Protein AF-A0A2S9GQU3-F1 (afdb_monomer_lite)

pLDDT: mean 74.74, std 14.4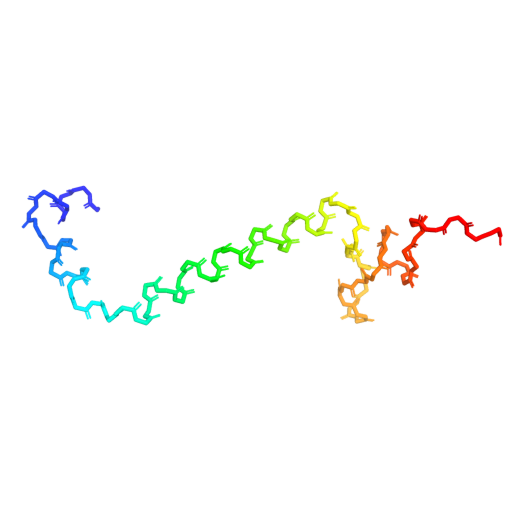, range [41.97, 97.0]

Structure (mmCIF, N/CA/C/O backbone):
data_AF-A0A2S9GQU3-F1
#
_entry.id   AF-A0A2S9GQU3-F1
#
loop_
_atom_site.group_PDB
_atom_site.id
_atom_site.type_symbol
_atom_site.label_atom_id
_atom_site.label_alt_id
_atom_site.label_comp_id
_atom_site.label_asym_id
_atom_site.label_entity_id
_atom_site.label_seq_id
_atom_site.pdbx_PDB_ins_code
_atom_site.Cartn_x
_atom_site.Cartn_y
_atom_site.Cartn_z
_atom_site.occupancy
_atom_site.B_iso_or_equiv
_atom_site.auth_seq_id
_atom_site.auth_comp_id
_atom_site.auth_asym_id
_atom_site.auth_atom_id
_atom_site.pdbx_PDB_model_num
ATOM 1 N N . ILE A 1 1 ? -10.962 -18.301 10.771 1.00 63.03 1 ILE A N 1
ATOM 2 C CA . ILE A 1 1 ? -11.575 -16.970 10.516 1.00 63.03 1 ILE A CA 1
ATOM 3 C C . ILE A 1 1 ? -13.093 -17.006 10.328 1.00 63.03 1 ILE A C 1
ATOM 5 O O . ILE A 1 1 ? -13.760 -16.142 10.876 1.00 63.03 1 ILE A O 1
ATOM 9 N N . VAL A 1 2 ? -13.655 -17.996 9.618 1.00 73.69 2 VAL A N 1
ATOM 10 C CA . VAL A 1 2 ? -15.104 -18.069 9.345 1.00 73.69 2 VAL A CA 1
ATOM 11 C C . VAL A 1 2 ? -15.919 -18.194 10.638 1.00 73.69 2 VAL A C 1
ATOM 13 O O . VAL A 1 2 ? -16.841 -17.419 10.849 1.00 73.69 2 VAL A O 1
ATOM 16 N N . LEU A 1 3 ? -15.502 -19.057 11.570 1.00 71.75 3 LEU A N 1
ATOM 17 C CA . LEU A 1 3 ? -16.136 -19.191 12.892 1.00 71.75 3 LEU A CA 1
ATOM 18 C C . LEU A 1 3 ? -16.150 -17.874 13.699 1.00 71.75 3 LEU A C 1
ATOM 20 O O . LEU A 1 3 ? -17.174 -17.509 14.260 1.00 71.75 3 LEU A O 1
ATOM 24 N N . LEU A 1 4 ? -15.051 -17.110 13.676 1.00 66.81 4 LEU A N 1
ATOM 25 C CA . LEU A 1 4 ? -14.924 -15.798 14.341 1.00 66.81 4 LEU A CA 1
ATOM 26 C C . LEU A 1 4 ? -15.743 -14.695 13.639 1.00 66.81 4 LEU A C 1
ATOM 28 O O . LEU A 1 4 ? -16.096 -13.679 14.241 1.00 66.81 4 LEU A O 1
ATOM 32 N N . ALA A 1 5 ? -16.030 -14.874 12.346 1.00 66.12 5 ALA A N 1
ATOM 33 C CA . ALA A 1 5 ? -16.859 -13.966 11.564 1.00 66.12 5 ALA A CA 1
ATOM 34 C C . ALA A 1 5 ? -18.358 -14.149 11.851 1.00 66.12 5 ALA A C 1
ATOM 36 O O . ALA A 1 5 ? -19.099 -13.161 11.815 1.00 66.12 5 ALA A O 1
ATOM 37 N N . VAL A 1 6 ? -18.778 -15.384 12.150 1.00 75.69 6 VAL A N 1
ATOM 38 C CA . VAL A 1 6 ? -20.164 -15.748 12.488 1.00 75.69 6 VAL A CA 1
ATOM 39 C C . VAL A 1 6 ? -20.510 -15.358 13.930 1.00 75.69 6 VAL A C 1
ATOM 41 O O . VAL A 1 6 ? -21.605 -14.865 14.170 1.00 75.69 6 VAL A O 1
ATOM 44 N N . THR A 1 7 ? -19.568 -15.464 14.874 1.00 78.75 7 THR A N 1
ATOM 45 C CA . THR A 1 7 ? -19.776 -15.089 16.290 1.00 78.75 7 THR A CA 1
ATOM 46 C C . THR A 1 7 ? -19.713 -13.580 16.567 1.00 78.75 7 THR A C 1
ATOM 48 O O . THR A 1 7 ? -19.852 -13.154 17.708 1.00 78.75 7 THR A O 1
ATOM 51 N N . GLY A 1 8 ? -19.497 -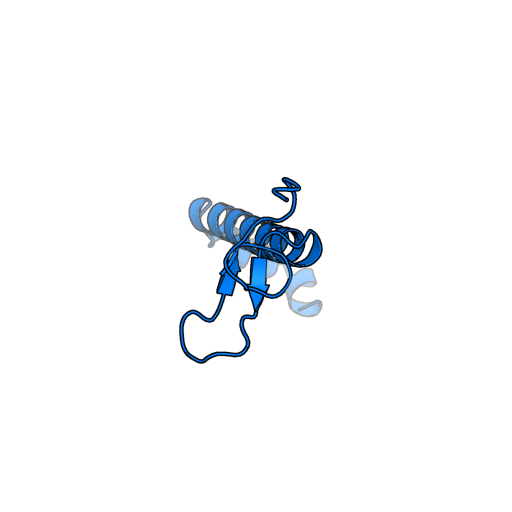12.742 15.546 1.00 67.25 8 GLY A N 1
ATOM 52 C CA . GLY A 1 8 ? -19.486 -11.278 15.684 1.00 67.25 8 GLY A CA 1
ATOM 53 C C . GLY A 1 8 ? -18.177 -10.681 16.216 1.00 67.25 8 GLY A C 1
ATOM 54 O O . GLY A 1 8 ? -17.990 -9.468 16.111 1.00 67.25 8 GLY A O 1
ATOM 55 N N . LEU A 1 9 ? -17.227 -11.508 16.667 1.00 72.06 9 LEU A N 1
ATOM 56 C CA . LEU A 1 9 ? -15.922 -11.064 17.175 1.00 72.06 9 LEU A CA 1
ATOM 57 C C . LEU A 1 9 ? -15.144 -10.225 16.144 1.00 72.06 9 LEU A C 1
ATOM 59 O O . LEU A 1 9 ? -14.457 -9.276 16.513 1.00 72.06 9 LEU A O 1
ATOM 63 N N . ARG A 1 10 ? -15.324 -10.490 14.840 1.00 78.50 10 ARG A N 1
ATOM 64 C CA . ARG A 1 10 ? -14.750 -9.651 13.770 1.00 78.50 10 ARG A CA 1
ATOM 65 C C . ARG A 1 10 ? -15.141 -8.169 13.861 1.00 78.50 10 ARG A C 1
ATOM 67 O O . ARG A 1 10 ? -14.331 -7.332 13.487 1.00 78.50 10 ARG A O 1
ATOM 74 N N . ARG A 1 11 ? -16.354 -7.830 14.325 1.00 72.06 11 ARG A N 1
ATOM 75 C CA . ARG A 1 11 ? -16.810 -6.430 14.429 1.00 72.06 11 ARG A CA 1
ATOM 76 C C . ARG A 1 11 ? -16.124 -5.721 15.590 1.00 72.06 11 ARG A C 1
ATOM 78 O O . ARG A 1 11 ? -15.622 -4.629 15.381 1.00 72.06 11 ARG A O 1
ATOM 85 N N . LEU A 1 12 ? -16.007 -6.389 16.741 1.00 77.19 12 LEU A N 1
ATOM 86 C CA . LEU A 1 12 ? -15.303 -5.865 17.918 1.00 77.19 12 LEU A CA 1
ATOM 87 C C . LEU A 1 12 ? -13.830 -5.583 17.616 1.00 77.19 12 LEU A C 1
ATOM 89 O O . LEU A 1 12 ? -13.308 -4.530 17.968 1.00 77.19 12 LEU A O 1
ATOM 93 N N . VAL A 1 13 ? -13.175 -6.492 16.890 1.00 77.81 13 VAL A N 1
ATOM 94 C CA . VAL A 1 13 ? -11.794 -6.285 16.440 1.00 77.81 13 VAL A CA 1
ATOM 95 C C . VAL A 1 13 ? -11.707 -5.107 15.464 1.00 77.81 13 VAL A C 1
ATOM 97 O O . VAL A 1 13 ? -10.812 -4.281 15.591 1.00 77.81 13 VAL A O 1
ATOM 100 N N . PHE A 1 14 ? -12.643 -4.976 14.518 1.00 74.12 14 PHE A N 1
ATOM 101 C CA . PHE A 1 14 ? -12.660 -3.849 13.574 1.00 74.12 14 PHE A CA 1
ATOM 102 C C . PHE A 1 14 ? -12.980 -2.494 14.223 1.00 74.12 14 PHE A C 1
ATOM 104 O O . PHE A 1 14 ? -12.527 -1.461 13.725 1.00 74.12 14 PHE A O 1
ATOM 111 N N . GLU A 1 15 ? -13.767 -2.482 15.292 1.00 80.31 15 GLU A N 1
ATOM 112 C CA . GLU A 1 15 ? -14.132 -1.285 16.052 1.00 80.31 15 GLU A CA 1
ATOM 113 C C . GLU A 1 15 ? -12.984 -0.823 16.959 1.00 80.31 15 GLU A C 1
ATOM 115 O O . GLU A 1 15 ? -12.723 0.373 17.051 1.00 80.31 15 GLU A O 1
ATOM 120 N N . ALA A 1 16 ? -12.215 -1.766 17.514 1.00 83.62 16 ALA A N 1
ATOM 121 C CA . ALA A 1 16 ? -10.995 -1.481 18.268 1.00 83.62 16 ALA A CA 1
ATOM 122 C C . ALA A 1 16 ? -9.869 -0.876 17.407 1.00 83.62 16 ALA A C 1
ATOM 124 O O . ALA A 1 16 ? -8.950 -0.255 17.939 1.00 83.62 16 ALA A O 1
ATOM 125 N N . VAL A 1 17 ? -9.920 -1.045 16.079 1.00 83.50 17 VAL A N 1
ATOM 126 C CA . VAL A 1 17 ? -8.909 -0.491 15.173 1.00 83.50 17 VAL A CA 1
ATOM 127 C C . VAL A 1 17 ? -9.232 0.979 14.852 1.00 83.50 17 VAL A C 1
ATOM 129 O O . VAL A 1 17 ? -10.240 1.249 14.182 1.00 83.50 17 VAL A O 1
ATOM 132 N N . PRO A 1 18 ? -8.373 1.940 15.248 1.00 85.81 18 PRO A N 1
ATOM 133 C CA . PRO A 1 18 ? -8.538 3.354 14.921 1.00 85.81 18 PRO A CA 1
ATOM 134 C C . PRO A 1 18 ? -8.530 3.608 13.407 1.00 85.81 18 PRO A C 1
ATOM 136 O O . PRO A 1 18 ? -7.880 2.899 12.633 1.00 85.81 18 PRO A O 1
ATOM 139 N N . MET A 1 19 ? -9.246 4.650 12.972 1.00 86.44 19 MET A N 1
ATOM 140 C CA . MET A 1 19 ? -9.410 4.988 11.549 1.00 86.44 19 MET A CA 1
ATOM 141 C C . MET A 1 19 ? -8.067 5.213 10.839 1.00 86.44 19 MET A C 1
ATOM 143 O O . MET A 1 19 ? -7.894 4.814 9.690 1.00 86.44 19 MET A O 1
ATOM 147 N N . GLN A 1 20 ? -7.088 5.782 11.540 1.00 88.19 20 GLN A N 1
ATOM 148 C CA . GLN A 1 20 ? -5.753 6.050 11.011 1.00 88.19 20 GLN A CA 1
ATOM 149 C C . GLN A 1 20 ? -5.036 4.761 10.573 1.00 88.19 20 GLN A C 1
ATOM 151 O O . GLN A 1 20 ? -4.397 4.749 9.524 1.00 88.19 20 GLN A O 1
ATOM 156 N N . LEU A 1 21 ? -5.195 3.655 11.314 1.00 89.81 21 LEU A N 1
ATOM 157 C CA . LEU A 1 21 ? -4.616 2.361 10.934 1.00 89.81 21 LEU A CA 1
ATOM 158 C C . LEU A 1 21 ? -5.306 1.769 9.702 1.00 89.81 21 LEU A C 1
ATOM 160 O O . LEU A 1 21 ? -4.639 1.199 8.842 1.00 89.81 21 LEU A O 1
ATOM 164 N N . LYS A 1 22 ? -6.626 1.943 9.570 1.00 88.25 22 LYS A N 1
ATOM 165 C CA . LYS A 1 22 ? -7.373 1.486 8.383 1.00 88.25 22 LYS A CA 1
ATOM 166 C C . LYS A 1 22 ? -6.896 2.210 7.124 1.00 88.25 22 LYS A C 1
ATOM 168 O O . LYS A 1 22 ? -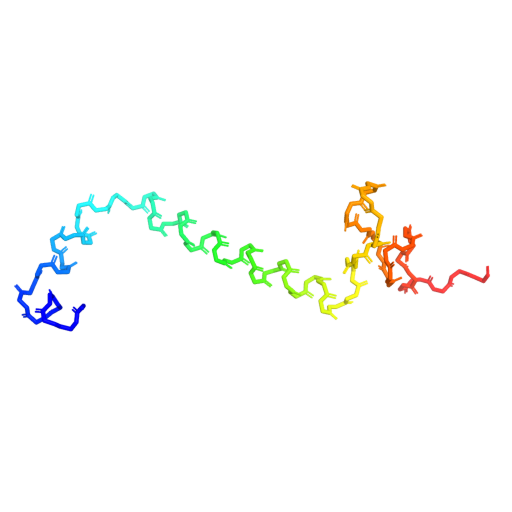6.650 1.569 6.105 1.00 88.25 22 LYS A O 1
ATOM 173 N N . LEU A 1 23 ? -6.698 3.525 7.226 1.00 91.81 23 LEU A N 1
ATOM 174 C CA . LEU A 1 23 ? -6.169 4.346 6.136 1.00 91.81 23 LEU A CA 1
ATOM 175 C C . LEU A 1 23 ? -4.729 3.956 5.776 1.00 91.81 23 LEU A C 1
ATOM 177 O O . LEU A 1 23 ? -4.421 3.789 4.595 1.00 91.81 23 LEU A O 1
ATOM 181 N N . ALA A 1 24 ? -3.870 3.730 6.772 1.00 93.81 24 ALA A N 1
ATOM 182 C CA . ALA A 1 24 ? -2.495 3.288 6.545 1.00 93.81 24 ALA A CA 1
ATOM 183 C C . ALA A 1 24 ? -2.426 1.945 5.796 1.00 93.81 24 ALA A C 1
ATOM 185 O O . ALA A 1 24 ? -1.611 1.798 4.889 1.00 93.81 24 ALA A O 1
ATOM 186 N N . ILE A 1 25 ? -3.315 0.992 6.107 1.00 94.25 25 ILE A N 1
ATOM 187 C CA . ILE A 1 25 ? -3.398 -0.290 5.388 1.00 94.25 25 ILE A CA 1
ATOM 188 C C . ILE A 1 25 ? -3.748 -0.057 3.914 1.00 94.25 25 ILE A C 1
ATOM 190 O O . ILE A 1 25 ? -3.073 -0.587 3.033 1.00 94.25 25 ILE A O 1
ATOM 194 N N . THR A 1 26 ? -4.762 0.766 3.628 1.00 94.75 26 THR A N 1
ATOM 195 C CA . THR A 1 26 ? -5.138 1.071 2.237 1.00 94.75 26 THR A CA 1
ATOM 196 C C . THR A 1 26 ? -4.025 1.789 1.470 1.00 94.75 26 THR A C 1
ATOM 198 O O . THR A 1 26 ? -3.753 1.433 0.325 1.00 94.75 26 THR A O 1
ATOM 201 N N . ALA A 1 27 ? -3.328 2.736 2.109 1.00 96.44 27 ALA A N 1
ATOM 202 C CA . ALA A 1 27 ? -2.194 3.436 1.512 1.00 96.44 27 ALA A CA 1
ATOM 203 C C . ALA A 1 27 ? -1.013 2.488 1.241 1.00 96.44 27 ALA A C 1
ATOM 205 O O . ALA A 1 27 ? -0.421 2.540 0.165 1.00 96.44 27 ALA A O 1
ATOM 206 N N . GLY A 1 28 ? -0.709 1.582 2.177 1.00 95.44 28 GLY A N 1
ATOM 207 C CA . GLY A 1 28 ? 0.349 0.584 2.021 1.00 95.44 28 GLY A CA 1
ATOM 208 C C . GLY A 1 28 ? 0.083 -0.383 0.868 1.00 95.44 28 GLY A C 1
ATOM 209 O O . GLY A 1 28 ? 0.971 -0.625 0.053 1.00 95.44 28 GLY A O 1
ATOM 210 N N . ILE A 1 29 ? -1.152 -0.881 0.744 1.00 97.00 29 ILE A N 1
ATOM 211 C CA . ILE A 1 29 ? -1.550 -1.758 -0.369 1.00 97.00 29 ILE A CA 1
ATOM 212 C C . ILE A 1 29 ? -1.470 -1.004 -1.705 1.00 97.00 29 ILE A C 1
ATOM 214 O O . ILE A 1 29 ? -0.935 -1.537 -2.675 1.00 97.00 29 ILE A O 1
ATOM 218 N N . GLY A 1 30 ? -1.947 0.244 -1.757 1.00 96.06 30 GLY A N 1
ATOM 219 C CA . GLY A 1 30 ? -1.878 1.069 -2.965 1.00 96.06 30 GLY A CA 1
ATOM 220 C C . GLY A 1 30 ? -0.442 1.333 -3.422 1.00 96.06 30 GLY A C 1
ATOM 221 O O . GLY A 1 30 ? -0.136 1.179 -4.602 1.00 96.06 30 GLY A O 1
ATOM 222 N N . LEU A 1 31 ? 0.455 1.654 -2.487 1.00 95.56 31 LEU A N 1
ATOM 223 C CA . LEU A 1 31 ? 1.871 1.873 -2.784 1.00 95.56 31 LEU A CA 1
ATOM 224 C C . LEU A 1 31 ? 2.570 0.584 -3.242 1.00 95.56 31 LEU A C 1
ATOM 226 O O . LEU A 1 31 ? 3.400 0.626 -4.148 1.00 95.56 31 LEU A O 1
ATOM 230 N N . PHE A 1 32 ? 2.201 -0.564 -2.671 1.00 95.25 32 PHE A N 1
ATOM 231 C CA . PHE A 1 32 ? 2.727 -1.861 -3.094 1.00 95.25 32 PHE A CA 1
ATOM 232 C C . PHE A 1 32 ? 2.313 -2.214 -4.529 1.00 95.25 32 PHE A C 1
ATOM 234 O O . PHE A 1 32 ? 3.154 -2.595 -5.341 1.00 95.25 32 PHE A O 1
ATOM 241 N N . ILE A 1 33 ? 1.035 -2.028 -4.871 1.00 95.38 33 ILE A N 1
ATOM 242 C CA . ILE A 1 33 ? 0.532 -2.259 -6.234 1.00 95.38 33 ILE A CA 1
ATOM 243 C C . ILE A 1 33 ? 1.174 -1.278 -7.222 1.00 95.38 33 ILE A C 1
ATOM 245 O O . ILE A 1 33 ? 1.575 -1.682 -8.313 1.00 95.38 33 ILE A O 1
ATOM 249 N N . LEU A 1 34 ? 1.325 -0.008 -6.835 1.00 94.12 34 LEU A N 1
ATOM 250 C CA . LEU A 1 34 ? 2.017 0.995 -7.644 1.00 94.12 34 LEU A CA 1
ATOM 251 C C . LEU A 1 34 ? 3.462 0.581 -7.935 1.00 94.12 34 LEU A C 1
ATOM 253 O O . LEU A 1 34 ? 3.915 0.716 -9.067 1.00 94.12 34 LEU A O 1
ATOM 257 N N . PHE A 1 35 ? 4.169 0.037 -6.945 1.00 90.50 35 PHE A N 1
ATOM 258 C CA . PHE A 1 35 ? 5.534 -0.440 -7.132 1.00 90.50 35 PHE A CA 1
ATOM 259 C C . PHE A 1 35 ? 5.611 -1.607 -8.126 1.00 90.50 35 PHE A C 1
ATOM 261 O O . PHE A 1 35 ? 6.475 -1.602 -8.999 1.00 90.50 35 PHE A O 1
ATOM 268 N N . ILE A 1 36 ? 4.678 -2.564 -8.057 1.00 89.81 36 ILE A N 1
ATOM 269 C CA . ILE A 1 36 ? 4.578 -3.657 -9.040 1.00 89.81 36 ILE A CA 1
ATOM 270 C C . ILE A 1 36 ? 4.344 -3.096 -10.446 1.00 89.81 36 ILE A C 1
ATOM 272 O O . ILE A 1 36 ? 5.055 -3.469 -11.374 1.00 89.81 36 ILE A O 1
ATOM 276 N N . GLY A 1 37 ? 3.396 -2.168 -10.599 1.00 88.50 37 GLY A N 1
ATOM 277 C CA . GLY A 1 37 ? 3.116 -1.537 -11.891 1.00 88.50 37 GLY A CA 1
ATOM 278 C C . GLY A 1 37 ? 4.306 -0.749 -12.442 1.00 88.50 37 GLY A C 1
ATOM 279 O O . GLY A 1 37 ? 4.529 -0.731 -13.647 1.00 88.50 37 GLY A O 1
ATOM 280 N N . LEU A 1 38 ? 5.110 -0.138 -11.571 1.00 87.06 38 LEU A N 1
ATOM 281 C CA . LEU A 1 38 ? 6.312 0.596 -11.959 1.00 87.06 38 LEU A CA 1
ATOM 282 C C . LEU A 1 38 ? 7.435 -0.334 -12.456 1.00 87.06 38 LEU A C 1
ATOM 284 O O . LEU A 1 38 ? 8.198 0.051 -13.345 1.00 87.06 38 LEU A O 1
ATOM 288 N N . VAL A 1 39 ? 7.507 -1.555 -11.915 1.00 82.31 39 VAL A N 1
ATOM 289 C CA . VAL A 1 39 ? 8.402 -2.613 -12.404 1.00 82.31 39 VAL A CA 1
ATOM 290 C C . VAL A 1 39 ? 7.904 -3.197 -13.728 1.00 82.31 39 VAL A C 1
ATOM 292 O O . VAL A 1 39 ? 8.684 -3.319 -14.670 1.00 82.31 39 VAL A O 1
ATOM 295 N N . ASP A 1 40 ? 6.608 -3.496 -13.833 1.00 80.88 40 ASP A N 1
ATOM 296 C CA . ASP A 1 40 ? 5.992 -4.068 -15.041 1.00 80.88 40 ASP A CA 1
ATOM 297 C C . ASP A 1 40 ? 6.023 -3.095 -16.236 1.00 80.88 40 ASP A C 1
ATOM 299 O O . ASP A 1 40 ? 6.303 -3.479 -17.368 1.00 80.88 40 ASP A O 1
ATOM 303 N N . ALA A 1 41 ? 5.849 -1.795 -15.979 1.00 80.62 41 ALA A N 1
ATOM 304 C CA . ALA A 1 41 ? 5.974 -0.744 -16.988 1.00 80.62 41 ALA A CA 1
ATOM 305 C C . ALA A 1 41 ? 7.431 -0.455 -17.417 1.00 80.62 41 ALA A C 1
ATOM 307 O O . ALA A 1 41 ? 7.654 0.381 -18.292 1.00 80.62 41 ALA A O 1
ATOM 308 N N . GLY A 1 42 ? 8.430 -1.108 -16.810 1.00 72.31 42 GLY A N 1
ATOM 309 C CA . GLY A 1 42 ? 9.842 -0.965 -17.181 1.00 72.31 42 GLY A CA 1
ATOM 310 C C . GLY A 1 42 ? 10.506 0.342 -16.730 1.00 72.31 42 GLY A C 1
ATOM 311 O O . GLY A 1 42 ? 11.620 0.643 -17.163 1.00 72.31 42 GLY A O 1
ATOM 312 N N . PHE A 1 43 ? 9.857 1.119 -15.854 1.00 70.50 43 PHE A N 1
ATOM 313 C CA . PHE A 1 43 ? 10.458 2.313 -15.245 1.00 70.50 43 PHE A CA 1
ATOM 314 C C . PHE A 1 43 ? 11.506 1.951 -14.190 1.00 70.50 43 PHE A C 1
ATOM 316 O O . PHE A 1 43 ? 12.489 2.679 -14.038 1.00 70.50 43 PHE A O 1
ATOM 323 N N . ILE A 1 44 ? 11.300 0.849 -13.464 1.00 75.56 44 ILE A N 1
ATOM 324 C CA . ILE A 1 44 ? 12.241 0.311 -12.479 1.00 75.56 44 ILE A CA 1
ATOM 325 C C . ILE A 1 44 ? 12.522 -1.149 -12.810 1.00 75.56 44 ILE A C 1
ATOM 327 O O . ILE A 1 44 ? 11.603 -1.927 -13.034 1.00 75.56 44 ILE A O 1
ATOM 331 N N . ALA A 1 45 ? 13.786 -1.551 -12.773 1.00 74.62 45 ALA A N 1
ATOM 332 C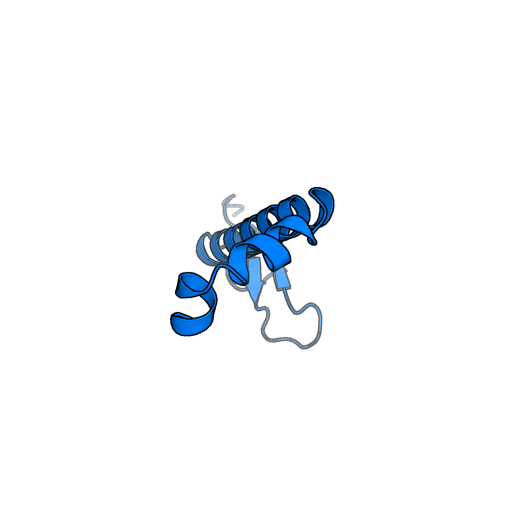 CA . ALA A 1 45 ? 14.157 -2.956 -12.872 1.00 74.62 45 ALA A CA 1
ATOM 333 C C . ALA A 1 45 ? 15.254 -3.305 -11.866 1.00 74.62 45 ALA A C 1
ATOM 335 O O . ALA A 1 45 ? 16.009 -2.446 -11.397 1.00 74.62 45 ALA A O 1
ATOM 336 N N . SER A 1 46 ? 15.311 -4.588 -11.504 1.00 72.75 46 SER A N 1
ATOM 337 C CA . SER A 1 46 ? 16.389 -5.096 -10.665 1.00 72.75 46 SER A CA 1
ATOM 338 C C . SER A 1 46 ? 17.693 -5.055 -11.450 1.00 72.75 46 SER A C 1
ATOM 340 O O . SER A 1 46 ? 17.774 -5.548 -12.572 1.00 72.75 46 SER A O 1
ATOM 342 N N . THR A 1 47 ? 18.708 -4.467 -10.836 1.00 63.72 47 THR A N 1
ATOM 343 C CA . THR A 1 47 ? 20.062 -4.335 -11.383 1.00 63.72 47 THR A CA 1
ATOM 344 C C . THR A 1 47 ? 20.886 -5.616 -11.223 1.00 63.72 47 THR A C 1
ATOM 346 O O . THR A 1 47 ? 21.978 -5.716 -11.772 1.00 63.72 47 THR A O 1
ATOM 349 N N . GLY A 1 48 ? 20.412 -6.584 -10.424 1.00 67.19 48 GLY A N 1
ATOM 350 C CA . GLY A 1 48 ? 21.142 -7.815 -10.105 1.00 67.19 48 GLY A CA 1
ATOM 351 C C . GLY A 1 48 ? 22.429 -7.616 -9.288 1.00 67.19 48 GLY A C 1
ATOM 352 O O . GLY A 1 48 ? 23.112 -8.597 -9.000 1.00 67.19 48 GLY A O 1
ATOM 353 N N . VAL A 1 49 ? 22.762 -6.381 -8.890 1.00 65.31 49 VAL A N 1
ATOM 354 C CA . VAL A 1 49 ? 23.934 -6.046 -8.066 1.00 65.31 49 VAL A CA 1
ATOM 355 C C . VAL A 1 49 ? 23.528 -5.703 -6.628 1.00 65.31 49 VAL A C 1
ATOM 357 O O . VAL A 1 49 ? 22.449 -5.153 -6.404 1.00 65.31 49 VAL A O 1
ATOM 360 N N . PRO A 1 50 ? 24.389 -5.990 -5.630 1.00 62.28 50 PRO A N 1
ATOM 361 C CA . PRO A 1 50 ? 24.079 -5.761 -4.217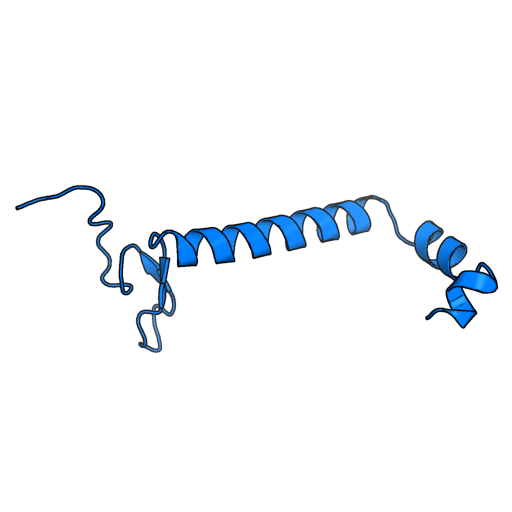 1.00 62.28 50 PRO A CA 1
ATOM 362 C C . PRO A 1 50 ? 23.818 -4.289 -3.863 1.00 62.28 50 PRO A C 1
ATOM 364 O O . PRO A 1 50 ? 23.156 -4.016 -2.865 1.00 62.28 50 PRO A O 1
ATOM 367 N N . SER A 1 51 ? 24.303 -3.336 -4.666 1.00 56.81 51 SER A N 1
ATOM 368 C CA . SER A 1 51 ? 23.924 -1.928 -4.550 1.00 56.81 51 SER A CA 1
ATOM 369 C C . SER A 1 51 ? 24.181 -1.185 -5.867 1.00 56.81 51 SER A C 1
ATOM 371 O O . SER A 1 51 ? 25.299 -1.291 -6.378 1.00 56.81 51 SER A O 1
ATOM 373 N N . PRO A 1 52 ? 23.206 -0.439 -6.425 1.00 61.44 52 PRO A N 1
ATOM 374 C CA . PRO A 1 52 ? 21.832 -0.224 -5.950 1.00 61.44 52 PRO A CA 1
ATOM 375 C C . PRO A 1 52 ? 20.909 -1.387 -6.363 1.00 61.44 52 PRO A C 1
ATOM 377 O O . PRO A 1 52 ? 20.950 -1.756 -7.528 1.00 61.44 52 PRO A O 1
ATOM 380 N N . PRO A 1 53 ? 20.045 -1.940 -5.488 1.00 63.34 53 PRO A N 1
ATOM 381 C CA . PRO A 1 53 ? 19.191 -3.100 -5.807 1.00 63.34 53 PRO A CA 1
ATOM 382 C C . PRO A 1 53 ? 18.058 -2.805 -6.810 1.00 63.34 53 PRO A C 1
ATOM 384 O O . PRO A 1 53 ? 17.499 -3.724 -7.414 1.00 63.34 53 PRO A O 1
ATOM 387 N N . VAL A 1 54 ? 17.720 -1.526 -6.990 1.00 74.56 54 VAL A N 1
ATOM 388 C CA . VAL A 1 54 ? 16.743 -1.030 -7.964 1.00 74.56 54 VAL A CA 1
ATOM 389 C C . VAL A 1 54 ? 17.387 0.071 -8.796 1.00 74.56 54 VAL A C 1
ATOM 391 O O . VAL A 1 54 ? 18.019 0.977 -8.250 1.00 74.56 54 VAL A O 1
ATOM 394 N N . GLY A 1 55 ? 17.245 -0.020 -10.113 1.00 72.62 55 GLY A N 1
ATOM 395 C CA . GLY A 1 55 ? 17.748 0.968 -11.061 1.00 72.62 55 GLY A CA 1
ATOM 396 C C . GLY A 1 55 ? 16.612 1.531 -11.905 1.00 72.62 55 GLY A C 1
ATOM 397 O O . GLY A 1 55 ? 15.595 0.868 -12.110 1.00 72.62 55 GLY A O 1
ATOM 398 N N . LEU A 1 56 ? 16.787 2.763 -12.382 1.00 69.12 56 LEU A N 1
ATOM 399 C CA . LEU A 1 56 ? 15.846 3.410 -13.297 1.00 69.12 56 LEU A CA 1
ATOM 400 C C . LEU A 1 56 ? 16.067 2.906 -14.732 1.00 69.12 56 LEU A C 1
ATOM 402 O O . LEU A 1 56 ? 17.211 2.774 -15.173 1.00 69.12 56 LEU A O 1
ATOM 406 N N . GLY A 1 57 ? 14.976 2.671 -15.460 1.00 64.56 57 GLY A N 1
ATOM 407 C CA . GLY A 1 57 ? 14.981 2.198 -16.846 1.00 64.56 57 GLY A CA 1
ATOM 408 C C . GLY A 1 57 ? 14.969 0.674 -17.011 1.00 64.56 57 GLY A C 1
ATOM 409 O O . GLY A 1 57 ? 15.128 -0.089 -16.054 1.00 64.56 57 GLY A O 1
ATOM 410 N N . VAL A 1 58 ? 14.797 0.227 -18.259 1.00 60.84 58 VAL A N 1
ATOM 411 C CA . VAL A 1 58 ? 14.769 -1.195 -18.638 1.00 60.84 58 VAL A CA 1
ATOM 412 C C . VAL A 1 58 ? 16.071 -1.894 -18.230 1.00 60.84 58 VAL A C 1
ATOM 414 O O . VAL A 1 58 ? 17.160 -1.514 -18.652 1.00 60.84 58 VAL A O 1
ATOM 417 N N . GLY A 1 59 ? 15.961 -2.912 -17.373 1.00 62.97 59 GLY A N 1
ATOM 418 C CA . GLY A 1 59 ? 17.104 -3.691 -16.878 1.00 62.97 59 GLY A CA 1
ATOM 419 C C . GLY A 1 59 ? 17.957 -3.020 -15.790 1.00 62.97 59 GLY A C 1
ATOM 420 O O . GLY A 1 59 ? 19.006 -3.552 -15.445 1.00 62.97 59 GLY A O 1
ATOM 421 N N . GLY A 1 60 ? 17.545 -1.870 -15.241 1.00 60.69 60 GLY A N 1
ATOM 422 C CA . GLY A 1 60 ? 18.236 -1.222 -14.119 1.00 60.69 60 GLY A CA 1
ATOM 423 C C . GLY A 1 60 ? 19.507 -0.461 -14.520 1.00 60.69 60 GLY A C 1
ATOM 424 O O . GLY A 1 60 ? 20.280 -0.047 -13.662 1.00 60.69 60 GLY A O 1
ATOM 425 N N . LEU A 1 61 ? 19.718 -0.238 -15.819 1.00 60.62 61 LEU A N 1
ATOM 426 C CA . LEU A 1 61 ? 20.939 0.350 -16.384 1.00 60.62 61 LEU A CA 1
ATOM 427 C C . LEU A 1 61 ? 21.059 1.879 -16.207 1.00 60.62 61 LEU A C 1
ATOM 429 O O . LEU A 1 61 ? 21.992 2.484 -16.726 1.00 60.62 61 LEU A O 1
ATOM 433 N N . GLY A 1 62 ? 20.142 2.522 -15.476 1.00 56.28 62 GLY A N 1
ATOM 434 C CA . GLY A 1 62 ? 20.222 3.949 -15.146 1.00 56.28 62 GLY A CA 1
ATOM 435 C C . GLY A 1 62 ? 19.771 4.898 -16.263 1.00 56.28 62 GLY A C 1
ATOM 436 O O . GLY A 1 62 ? 19.991 6.100 -16.146 1.00 56.28 62 GLY A O 1
ATOM 437 N N . SER A 1 63 ? 19.126 4.389 -17.321 1.00 53.59 63 SER A N 1
ATOM 438 C CA . SER A 1 63 ? 18.614 5.185 -18.444 1.00 53.59 63 SER A CA 1
ATOM 439 C C . SER A 1 63 ? 17.170 4.808 -18.785 1.00 53.59 63 SER A C 1
ATOM 441 O O . SER A 1 63 ? 16.877 3.691 -19.215 1.00 53.59 63 SER A O 1
ATOM 443 N N . ILE A 1 64 ? 16.247 5.756 -18.603 1.00 55.28 64 ILE A N 1
ATOM 444 C CA . ILE A 1 64 ? 14.866 5.673 -19.096 1.00 55.28 64 ILE A CA 1
ATOM 445 C C . ILE A 1 64 ? 14.894 5.876 -20.615 1.00 55.28 64 ILE A C 1
ATOM 447 O O . ILE A 1 64 ? 14.645 6.965 -21.124 1.00 55.28 64 ILE A O 1
ATOM 451 N N . SER A 1 65 ? 15.187 4.796 -21.344 1.00 54.50 65 SER A N 1
ATOM 452 C CA . SER A 1 65 ? 15.184 4.738 -22.816 1.00 54.50 65 SER A CA 1
ATOM 453 C C . SER A 1 65 ? 13.810 5.020 -23.458 1.00 54.50 65 SER A C 1
ATOM 455 O O . SER A 1 65 ? 13.658 4.886 -24.670 1.00 54.50 65 SER A O 1
ATOM 457 N N . THR A 1 66 ? 12.807 5.448 -22.686 1.00 52.41 66 THR A N 1
ATOM 458 C CA . THR A 1 66 ? 11.570 6.050 -23.206 1.00 52.41 66 THR A CA 1
ATOM 459 C C . THR A 1 66 ? 11.853 7.311 -24.033 1.00 52.41 66 THR A C 1
ATOM 461 O O . THR A 1 66 ? 11.011 7.703 -24.837 1.00 52.41 66 THR A O 1
ATOM 464 N N . VAL A 1 67 ? 13.040 7.919 -23.907 1.00 49.81 67 VAL A N 1
ATOM 465 C CA .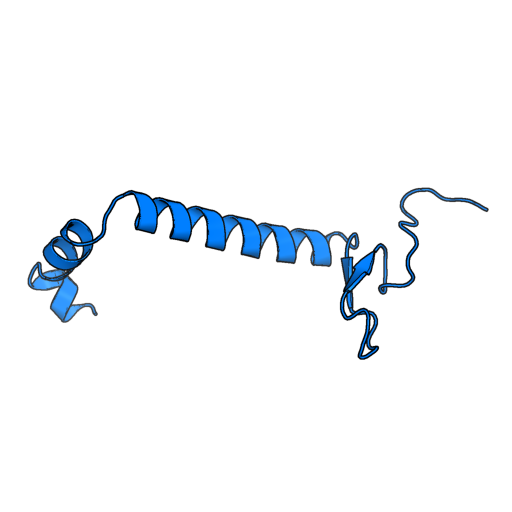 VAL A 1 67 ? 13.532 8.885 -24.896 1.00 49.81 67 VAL A CA 1
ATOM 466 C C . VAL A 1 67 ? 14.642 8.226 -25.722 1.00 49.81 67 VAL A C 1
ATOM 468 O O . VAL A 1 67 ? 15.682 7.886 -25.158 1.00 49.81 67 VAL A O 1
ATOM 471 N N . PRO A 1 68 ? 14.451 8.026 -27.038 1.00 43.91 68 PRO A N 1
ATOM 472 C CA . PRO A 1 68 ? 15.502 7.541 -27.916 1.00 43.91 68 PRO A CA 1
ATOM 473 C C . PRO A 1 68 ? 16.528 8.664 -28.067 1.00 43.91 68 PRO A C 1
ATOM 475 O O . PRO A 1 68 ? 16.343 9.586 -28.858 1.00 43.91 68 PRO A O 1
ATOM 478 N N . THR A 1 69 ? 17.593 8.636 -27.276 1.00 51.88 69 THR A N 1
ATOM 479 C CA . THR A 1 69 ? 18.784 9.438 -27.559 1.00 51.88 69 THR A CA 1
ATOM 480 C C . THR A 1 69 ? 19.806 8.531 -28.222 1.00 51.88 69 THR A C 1
ATOM 482 O O . THR A 1 69 ? 20.185 7.518 -27.638 1.00 51.88 69 THR A O 1
ATOM 485 N N . LEU A 1 70 ? 20.130 8.905 -29.463 1.00 41.97 70 LEU A N 1
ATOM 486 C CA . LEU A 1 70 ? 21.013 8.244 -30.427 1.00 41.97 70 LEU A CA 1
ATOM 487 C C . LEU A 1 70 ? 22.347 7.779 -29.837 1.00 41.97 70 LEU A C 1
ATOM 489 O O . LEU A 1 70 ? 22.925 8.544 -29.031 1.00 41.97 70 LEU A O 1
#

Foldseek 3Di:
DVVCVVVCVVVVVVVVDDPVVVVVVVVVVVVVVVVVVCCVVQQWDQCPDPPPRIAGGHNRPNDPCVPPDD

Sequence (70 aa):
IVLLAVTGLRRLVFEAVPMQLKLAITAGIGLFILFIGLVDAGFIASTGVPSPPVGLGVGGLGSISTVPTL

Radius of gyration: 20.38 Å; chains: 1; bounding box: 44×29×49 Å

Secondary structure (DSSP, 8-state):
-HHHHHSSHHHHHHHHS-HHHHHHHHHHHHHHHHHHHHHHTTSEEE-SSSSSSEEESGGGSS--TTS---